Protein AF-A0A7Y7TIF6-F1 (afdb_monomer_lite)

Structure (mmCIF, N/CA/C/O backbone):
data_AF-A0A7Y7TIF6-F1
#
_entry.id   AF-A0A7Y7TIF6-F1
#
loop_
_atom_site.group_PDB
_atom_site.id
_atom_site.type_symbol
_atom_site.label_atom_id
_atom_site.label_alt_id
_atom_site.label_comp_id
_atom_site.label_asym_id
_atom_site.label_entity_id
_atom_site.label_seq_id
_atom_site.pdbx_PDB_ins_code
_atom_site.Cartn_x
_atom_site.Cartn_y
_atom_site.Cartn_z
_atom_site.occupancy
_atom_site.B_iso_or_equiv
_atom_site.auth_seq_id
_atom_site.auth_comp_id
_atom_site.auth_asym_id
_atom_site.auth_atom_id
_atom_site.pdbx_PDB_model_num
ATOM 1 N N . LEU A 1 1 ? -10.649 10.849 3.003 1.00 52.53 1 LEU A N 1
ATOM 2 C CA . LEU A 1 1 ? -10.130 10.771 4.401 1.00 52.53 1 LEU A CA 1
ATOM 3 C C . LEU A 1 1 ? -11.161 10.120 5.312 1.00 52.53 1 LEU A C 1
ATOM 5 O O . LEU A 1 1 ? -11.947 10.787 5.981 1.00 52.53 1 LEU A O 1
ATOM 9 N N . LEU A 1 2 ? -11.157 8.791 5.294 1.00 62.00 2 LEU A N 1
ATOM 10 C CA . LEU A 1 2 ? -11.970 7.952 6.162 1.00 62.00 2 LEU A CA 1
ATOM 11 C C . LEU A 1 2 ? -11.714 8.285 7.636 1.00 62.00 2 LEU A C 1
ATOM 13 O O . LEU A 1 2 ? -10.565 8.346 8.064 1.00 62.00 2 LEU A O 1
ATOM 17 N N . GLY A 1 3 ? -12.771 8.400 8.439 1.00 83.50 3 GLY A N 1
ATOM 18 C CA . GLY A 1 3 ? -12.673 8.399 9.906 1.00 83.50 3 GLY A CA 1
ATOM 19 C C . GLY A 1 3 ? -12.322 7.018 10.482 1.00 83.50 3 GLY A C 1
ATOM 20 O O . GLY A 1 3 ? -12.812 6.656 11.547 1.00 83.50 3 GLY A O 1
ATOM 21 N N . VAL A 1 4 ? -11.556 6.211 9.742 1.00 91.38 4 VAL A N 1
ATOM 22 C CA . VAL A 1 4 ? -11.208 4.827 10.064 1.00 91.38 4 VAL A CA 1
ATOM 23 C C . VAL A 1 4 ? -9.723 4.763 10.389 1.00 91.38 4 VAL A C 1
ATOM 25 O O . VAL A 1 4 ? -8.889 5.119 9.560 1.00 91.38 4 VAL A O 1
ATOM 28 N N . ASP A 1 5 ? -9.390 4.255 11.572 1.00 95.06 5 ASP A N 1
ATOM 29 C CA . ASP A 1 5 ? -8.000 4.018 11.955 1.00 95.06 5 ASP A CA 1
ATOM 30 C C . ASP A 1 5 ? -7.416 2.854 11.149 1.00 95.06 5 ASP A C 1
ATOM 32 O O . ASP A 1 5 ? -7.937 1.737 11.190 1.00 95.06 5 ASP A O 1
ATOM 36 N N . VAL A 1 6 ? -6.313 3.098 10.443 1.00 96.25 6 VAL A N 1
ATOM 37 C CA . VAL A 1 6 ? -5.642 2.103 9.596 1.00 96.25 6 VAL A CA 1
ATOM 38 C C . VAL A 1 6 ? -4.277 1.759 10.185 1.00 96.25 6 VAL A C 1
ATOM 40 O O . VAL A 1 6 ? -3.453 2.639 10.428 1.00 96.25 6 VAL A O 1
ATOM 43 N N . CYS A 1 7 ? -4.001 0.466 10.359 1.00 97.81 7 CYS A N 1
ATOM 44 C CA . CYS A 1 7 ? -2.654 -0.023 10.638 1.00 97.81 7 CYS A CA 1
ATOM 45 C C . CYS A 1 7 ? -2.007 -0.474 9.332 1.00 97.81 7 CYS A C 1
ATOM 47 O O . CYS A 1 7 ? -2.565 -1.314 8.626 1.00 97.81 7 CYS A O 1
ATOM 49 N N . ALA A 1 8 ? -0.825 0.055 9.016 1.00 97.50 8 ALA A N 1
ATOM 50 C CA . ALA A 1 8 ? -0.174 -0.233 7.747 1.00 97.50 8 ALA A CA 1
ATOM 51 C C . ALA A 1 8 ? 1.351 -0.274 7.831 1.00 97.50 8 ALA A C 1
ATOM 53 O O . ALA A 1 8 ? 1.977 0.338 8.698 1.00 97.50 8 ALA A O 1
ATOM 54 N N . LYS A 1 9 ? 1.952 -0.957 6.857 1.00 98.31 9 LYS A N 1
ATOM 55 C CA . LYS A 1 9 ? 3.389 -0.957 6.621 1.00 98.31 9 LYS A CA 1
ATOM 56 C C . LYS A 1 9 ? 3.688 -0.820 5.134 1.00 98.31 9 LYS A C 1
ATOM 58 O O . LYS A 1 9 ? 3.117 -1.507 4.291 1.00 98.31 9 LYS A O 1
ATOM 63 N N . THR A 1 10 ? 4.645 0.049 4.835 1.00 98.06 10 THR A N 1
ATOM 64 C CA . THR A 1 10 ? 5.229 0.195 3.502 1.00 98.06 10 THR A CA 1
ATOM 65 C C . THR A 1 10 ? 6.498 -0.635 3.358 1.00 98.06 10 THR A C 1
ATOM 67 O O . THR A 1 10 ? 7.196 -0.915 4.339 1.00 98.06 10 THR A O 1
ATOM 70 N N . GLY A 1 11 ? 6.851 -0.961 2.124 1.00 96.81 11 GLY A N 1
ATOM 71 C CA . GLY A 1 11 ? 8.205 -1.366 1.782 1.00 96.81 11 GLY A CA 1
ATOM 72 C C . GLY A 1 11 ? 8.465 -1.246 0.289 1.00 96.81 11 GLY A C 1
ATOM 73 O O . GLY A 1 11 ? 7.567 -0.925 -0.494 1.00 96.81 11 GLY A O 1
ATOM 74 N N . SER A 1 12 ? 9.722 -1.451 -0.076 1.00 96.19 12 SER A N 1
ATOM 75 C CA . SER A 1 12 ? 10.191 -1.341 -1.447 1.00 96.19 12 SER A CA 1
ATOM 76 C C . SER A 1 12 ? 11.393 -2.240 -1.677 1.00 96.19 12 SER A C 1
ATOM 78 O O . SER A 1 12 ? 12.190 -2.466 -0.765 1.00 96.19 12 SER A O 1
ATOM 80 N N . ILE A 1 13 ? 11.527 -2.709 -2.910 1.00 96.50 13 ILE A N 1
ATOM 81 C CA . ILE A 1 13 ? 12.732 -3.356 -3.421 1.00 96.50 13 ILE A CA 1
ATOM 82 C C . ILE A 1 13 ? 12.858 -3.008 -4.900 1.00 96.50 13 ILE A C 1
ATOM 84 O O . ILE A 1 13 ? 11.848 -2.818 -5.577 1.00 96.50 13 ILE A O 1
ATOM 88 N N 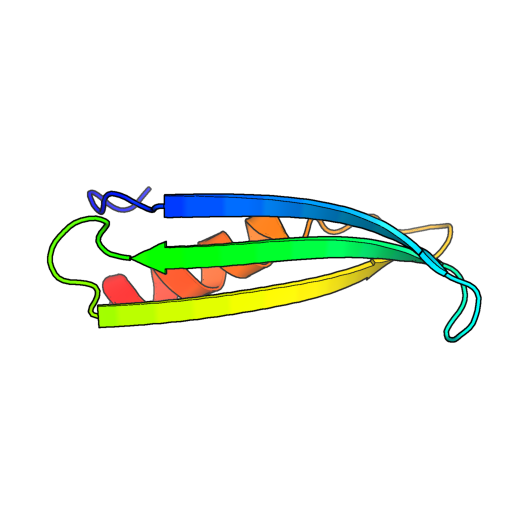. ASP A 1 14 ? 14.077 -2.974 -5.413 1.00 95.38 14 ASP A N 1
ATOM 89 C CA . ASP A 1 14 ? 14.287 -3.046 -6.852 1.00 95.38 14 ASP A CA 1
ATOM 90 C C . ASP A 1 14 ? 14.379 -4.517 -7.254 1.00 95.38 14 ASP A C 1
ATOM 92 O O . ASP A 1 14 ? 15.104 -5.300 -6.638 1.00 95.38 14 ASP A O 1
ATOM 96 N N . GLY A 1 15 ? 13.609 -4.901 -8.266 1.00 94.19 15 GLY A N 1
ATOM 97 C CA . GLY A 1 15 ? 13.576 -6.265 -8.779 1.00 94.19 15 GLY A CA 1
ATOM 98 C C . GLY A 1 15 ? 13.908 -6.308 -10.260 1.00 94.19 15 GLY A C 1
ATOM 99 O O . GLY A 1 15 ? 13.920 -5.290 -10.957 1.00 94.19 15 GLY A O 1
ATOM 100 N N . THR A 1 16 ? 14.206 -7.512 -1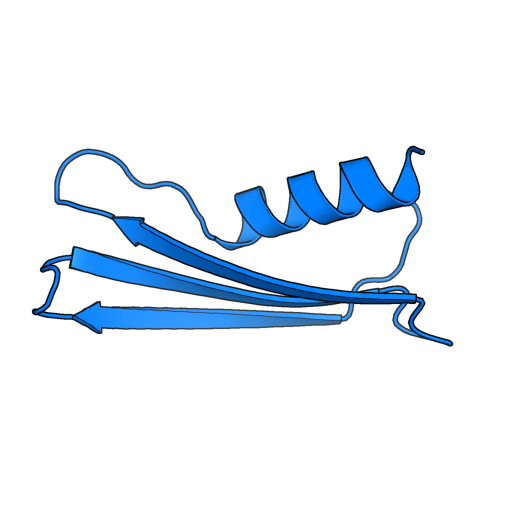0.733 1.00 95.75 16 THR A N 1
ATOM 101 C CA . THR A 1 16 ? 14.659 -7.764 -12.104 1.00 95.75 16 THR A CA 1
ATOM 102 C C . THR A 1 16 ? 13.657 -8.565 -12.934 1.00 95.75 16 THR A C 1
ATOM 104 O O . THR A 1 16 ? 13.854 -8.668 -14.140 1.00 95.75 16 THR A O 1
ATOM 107 N N . ASP A 1 17 ? 12.577 -9.079 -12.333 1.00 92.38 17 ASP A N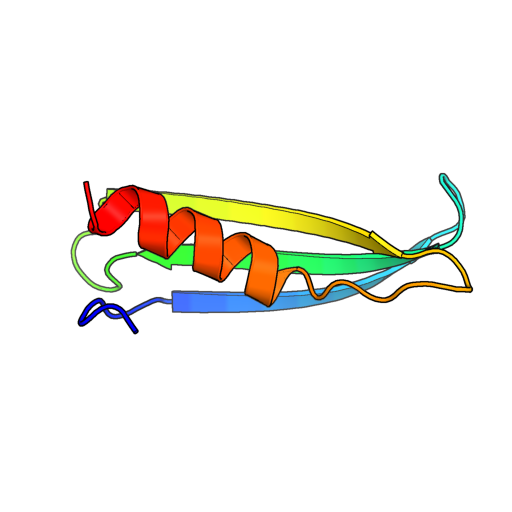 1
ATOM 108 C CA . ASP A 1 17 ? 11.558 -9.880 -13.023 1.00 92.38 17 ASP A CA 1
ATOM 109 C C . ASP A 1 17 ? 10.140 -9.664 -12.433 1.00 92.38 17 ASP A C 1
ATOM 111 O O . ASP A 1 17 ? 9.811 -10.218 -11.378 1.00 92.38 17 ASP A O 1
ATOM 115 N N . PRO A 1 18 ? 9.297 -8.809 -13.049 1.00 92.56 18 PRO A N 1
ATOM 116 C CA . PRO A 1 18 ? 9.648 -7.871 -14.115 1.00 92.56 18 PRO A CA 1
ATOM 117 C C . PRO A 1 18 ? 10.541 -6.740 -13.586 1.00 92.56 18 PRO A C 1
ATOM 119 O O . PRO A 1 18 ? 10.324 -6.227 -12.493 1.00 92.56 18 PRO A O 1
ATOM 122 N N . GLN A 1 19 ? 11.523 -6.295 -14.372 1.00 94.62 19 GLN A N 1
ATOM 123 C CA . GLN A 1 19 ? 12.425 -5.225 -13.938 1.00 94.62 19 GLN A CA 1
ATOM 124 C C . GLN A 1 19 ? 11.665 -3.974 -13.472 1.00 94.62 19 GLN A C 1
ATOM 126 O O . GLN A 1 19 ? 10.732 -3.548 -14.141 1.00 94.62 19 GLN A O 1
ATOM 131 N N . GLY A 1 20 ? 12.065 -3.361 -12.357 1.00 94.69 20 GLY A N 1
ATOM 132 C CA . GLY A 1 20 ? 11.471 -2.104 -11.896 1.00 94.69 20 GLY A CA 1
ATOM 133 C C . GLY A 1 20 ? 11.644 -1.848 -10.404 1.00 94.69 20 GLY A C 1
ATOM 134 O O . GLY A 1 20 ? 12.212 -2.664 -9.681 1.00 94.69 20 GLY A O 1
ATOM 135 N N . HIS A 1 21 ? 11.118 -0.710 -9.949 1.00 95.50 21 HIS A N 1
ATOM 136 C CA . HIS A 1 21 ? 11.036 -0.366 -8.533 1.00 95.50 21 HIS A CA 1
ATOM 137 C C . HIS A 1 21 ? 9.691 -0.822 -7.975 1.00 95.50 21 HIS A C 1
ATOM 139 O O . HIS A 1 21 ? 8.630 -0.270 -8.297 1.00 95.50 21 HIS A O 1
ATOM 145 N N . TYR A 1 22 ? 9.734 -1.805 -7.094 1.00 96.19 22 TYR A N 1
ATOM 146 C CA . TYR A 1 22 ? 8.570 -2.375 -6.452 1.00 96.19 22 TYR A CA 1
ATOM 147 C C . TYR A 1 22 ? 8.283 -1.560 -5.201 1.00 96.19 22 TYR A C 1
ATOM 149 O O . TYR A 1 22 ? 9.171 -1.218 -4.421 1.00 96.19 22 TYR A O 1
ATOM 157 N N . SER A 1 23 ? 7.015 -1.255 -4.993 1.00 96.94 23 SER A N 1
ATOM 158 C CA . SER A 1 23 ? 6.530 -0.674 -3.752 1.00 96.94 23 SER A CA 1
ATOM 159 C C . SER A 1 23 ? 5.327 -1.464 -3.287 1.00 96.94 23 SER A C 1
ATOM 161 O O . SER A 1 23 ? 4.478 -1.845 -4.094 1.00 96.94 23 SER A O 1
ATOM 163 N N . TRP A 1 24 ? 5.233 -1.693 -1.985 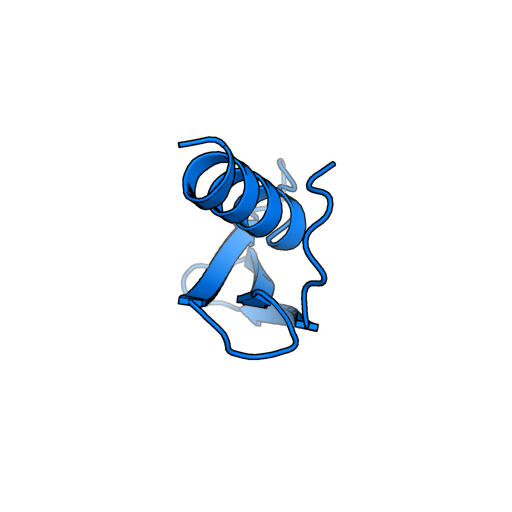1.00 97.12 24 TRP A N 1
ATOM 164 C CA . TRP A 1 24 ? 4.099 -2.373 -1.381 1.00 97.12 24 TRP A CA 1
ATOM 165 C C . TRP A 1 24 ? 3.574 -1.624 -0.174 1.00 97.12 24 TRP A C 1
ATOM 167 O O . TRP A 1 24 ? 4.308 -0.925 0.527 1.00 97.12 24 TRP A O 1
ATOM 177 N N . PHE A 1 25 ? 2.274 -1.769 0.020 1.00 98.31 25 PHE A N 1
ATOM 178 C CA . PHE A 1 25 ? 1.527 -1.252 1.146 1.00 98.31 25 PHE A CA 1
ATOM 179 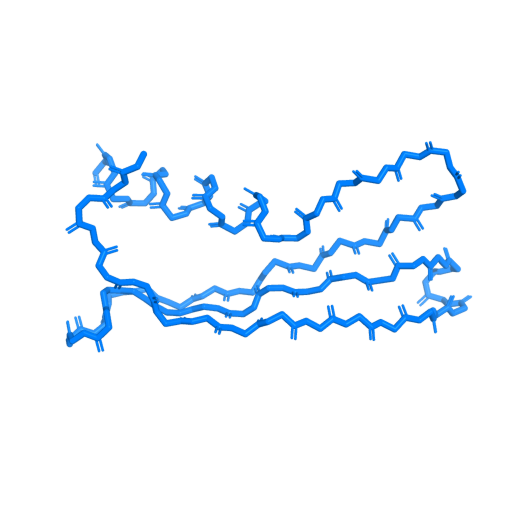C C . PHE A 1 25 ? 0.637 -2.380 1.644 1.00 98.31 25 PHE A C 1
ATOM 181 O O . PHE A 1 25 ? -0.295 -2.786 0.954 1.00 98.31 25 PHE A O 1
ATOM 188 N N . ALA A 1 26 ? 0.973 -2.915 2.811 1.00 98.56 26 ALA A N 1
ATOM 189 C CA . ALA A 1 26 ? 0.156 -3.889 3.511 1.00 98.56 26 ALA A CA 1
ATOM 190 C C . ALA A 1 26 ? -0.588 -3.163 4.627 1.00 98.56 26 ALA A C 1
ATOM 192 O O . ALA A 1 26 ? 0.035 -2.419 5.388 1.00 98.56 26 ALA A O 1
ATOM 193 N N . ALA A 1 27 ? -1.895 -3.369 4.728 1.00 98.25 27 ALA A N 1
ATOM 194 C CA . ALA A 1 27 ? -2.716 -2.705 5.725 1.00 98.25 27 ALA A CA 1
ATOM 195 C C . ALA A 1 27 ? -3.875 -3.578 6.186 1.00 98.25 27 ALA A C 1
ATOM 197 O O . ALA A 1 27 ? -4.348 -4.449 5.457 1.00 98.25 27 ALA A O 1
ATOM 198 N N . PHE A 1 28 ? -4.361 -3.293 7.387 1.00 98.25 28 PHE A N 1
ATOM 199 C CA . PHE A 1 28 ? -5.660 -3.752 7.851 1.00 98.25 28 PHE A CA 1
ATOM 200 C C . PHE A 1 28 ? -6.411 -2.610 8.525 1.00 98.25 28 PHE A C 1
ATOM 202 O O . PHE A 1 28 ? -5.812 -1.687 9.088 1.00 98.25 28 PHE A O 1
ATOM 209 N N . ALA A 1 29 ? -7.735 -2.677 8.444 1.00 97.31 29 ALA A N 1
ATOM 210 C CA . ALA A 1 29 ? -8.612 -1.645 8.962 1.00 97.31 29 ALA A CA 1
ATOM 211 C C . ALA A 1 29 ? -9.997 -2.206 9.349 1.00 97.31 29 ALA A C 1
ATOM 213 O O . ALA A 1 29 ? -10.487 -3.149 8.714 1.00 97.31 29 ALA A O 1
ATOM 214 N N . PRO A 1 30 ? -10.669 -1.621 10.357 1.00 96.62 30 PRO A N 1
ATOM 215 C CA . PRO A 1 30 ? -10.115 -0.668 11.320 1.00 96.62 30 PRO A CA 1
ATOM 216 C C . PRO A 1 30 ? -9.022 -1.305 12.200 1.00 96.62 30 PRO A C 1
ATOM 218 O O . PRO A 1 30 ? -8.958 -2.527 12.325 1.00 96.62 30 PRO A O 1
ATOM 221 N N . ALA A 1 31 ? -8.175 -0.492 12.833 1.00 96.50 31 ALA A N 1
ATOM 222 C CA . ALA A 1 31 ? -7.102 -0.958 13.718 1.00 96.50 31 ALA A CA 1
ATOM 223 C C . ALA A 1 31 ? -7.626 -1.824 14.880 1.00 96.50 31 ALA A C 1
ATOM 225 O O . ALA A 1 31 ? -6.975 -2.775 15.315 1.00 96.50 31 ALA A O 1
ATOM 226 N N . LYS A 1 32 ? -8.835 -1.513 15.363 1.00 96.25 32 LYS A N 1
ATOM 227 C CA . LYS A 1 32 ? -9.565 -2.290 16.367 1.00 96.25 32 LYS A CA 1
ATOM 228 C C . LYS A 1 32 ? -10.733 -3.021 15.706 1.00 96.25 32 LYS A C 1
ATOM 230 O O . LYS A 1 32 ? -11.554 -2.391 15.051 1.00 96.25 32 LYS A O 1
ATOM 235 N N . ASN A 1 33 ? -10.834 -4.330 15.946 1.00 96.88 33 ASN A N 1
ATOM 236 C CA . ASN A 1 33 ? -11.799 -5.231 15.300 1.00 96.88 33 ASN A CA 1
ATOM 237 C C . ASN A 1 33 ? -11.751 -5.151 13.751 1.00 96.88 33 ASN A C 1
ATOM 239 O O . ASN A 1 33 ? -12.695 -4.646 13.135 1.00 96.88 33 ASN A O 1
ATOM 243 N N . PRO A 1 34 ? -10.642 -5.598 13.123 1.00 97.69 34 PRO A N 1
ATOM 244 C CA . PRO A 1 34 ? -10.419 -5.439 11.686 1.00 97.69 34 PRO A CA 1
ATOM 245 C C . PRO A 1 34 ? -11.505 -6.104 10.838 1.00 97.69 34 PRO A C 1
ATOM 247 O O . PRO A 1 34 ? -11.933 -7.219 11.128 1.00 97.69 34 PRO A O 1
ATOM 250 N N . ARG A 1 35 ? -11.919 -5.427 9.762 1.00 97.19 35 ARG A N 1
ATOM 251 C CA . ARG A 1 35 ? -12.924 -5.919 8.802 1.00 97.19 35 ARG A CA 1
ATOM 252 C C . ARG A 1 35 ? -12.323 -6.297 7.452 1.00 97.19 35 ARG A C 1
ATOM 254 O O . ARG A 1 35 ? -12.877 -7.141 6.758 1.00 97.19 35 ARG A O 1
ATOM 261 N N . ILE A 1 36 ? -11.197 -5.682 7.095 1.00 97.81 36 ILE A N 1
ATOM 262 C CA . ILE A 1 36 ? -10.460 -5.951 5.862 1.00 97.81 36 ILE A CA 1
ATOM 263 C C . ILE A 1 36 ? -8.955 -5.905 6.121 1.00 97.81 36 ILE A C 1
ATOM 265 O O . ILE A 1 36 ? -8.468 -5.103 6.922 1.00 97.81 36 ILE A O 1
ATOM 269 N N . ALA A 1 37 ? -8.225 -6.759 5.410 1.00 98.31 37 ALA A N 1
ATOM 270 C CA . ALA A 1 37 ? -6.788 -6.659 5.220 1.00 98.31 37 ALA A CA 1
ATOM 271 C C . ALA A 1 37 ? -6.496 -6.666 3.717 1.00 98.31 37 ALA A C 1
ATOM 273 O O . ALA A 1 37 ? -7.153 -7.384 2.963 1.00 98.31 37 ALA A O 1
ATOM 274 N N . LEU A 1 38 ? -5.524 -5.869 3.282 1.00 97.88 38 LEU A N 1
ATOM 275 C CA . LEU A 1 38 ? -5.128 -5.777 1.882 1.00 97.88 38 LEU A CA 1
ATOM 276 C C . LEU A 1 38 ? -3.620 -5.621 1.733 1.00 97.88 38 LEU A C 1
ATOM 278 O O . LEU A 1 38 ? -2.927 -5.135 2.631 1.00 97.88 38 LEU A O 1
ATOM 282 N N . VAL A 1 39 ? -3.132 -5.983 0.549 1.00 98.31 39 VAL A N 1
ATOM 283 C CA . VAL A 1 39 ? -1.788 -5.646 0.085 1.00 98.31 39 VAL A CA 1
ATOM 284 C C . VAL A 1 39 ? -1.897 -5.063 -1.317 1.00 98.31 39 VAL A C 1
ATOM 286 O O . VAL A 1 39 ? -2.407 -5.717 -2.222 1.00 98.31 39 VAL A O 1
ATOM 289 N N . ALA A 1 40 ? -1.392 -3.847 -1.504 1.00 98.06 40 ALA A N 1
ATOM 290 C CA . ALA A 1 40 ? -1.201 -3.250 -2.819 1.00 98.06 40 ALA A CA 1
ATOM 291 C C . ALA A 1 40 ? 0.273 -3.374 -3.212 1.00 98.06 40 ALA A C 1
ATOM 293 O O . ALA A 1 40 ? 1.136 -2.847 -2.510 1.00 98.06 40 ALA A O 1
ATOM 294 N N . LEU A 1 41 ? 0.560 -4.055 -4.324 1.00 96.88 41 LEU A N 1
ATOM 295 C CA . LEU A 1 41 ? 1.892 -4.165 -4.922 1.00 96.88 41 LEU A CA 1
ATOM 296 C C . LEU A 1 41 ? 1.907 -3.407 -6.248 1.00 96.88 41 LEU A C 1
ATOM 298 O O . LEU A 1 41 ? 1.103 -3.683 -7.133 1.00 96.88 41 LEU A O 1
ATOM 302 N N . VAL A 1 42 ? 2.839 -2.469 -6.389 1.00 96.38 42 VAL A N 1
ATOM 303 C CA . VAL A 1 42 ? 3.024 -1.690 -7.615 1.00 96.38 42 VAL A CA 1
ATOM 304 C C . VAL A 1 42 ? 4.471 -1.803 -8.060 1.00 96.38 42 VAL A C 1
ATOM 306 O O . VAL A 1 42 ? 5.377 -1.502 -7.283 1.00 96.38 42 VAL A O 1
ATOM 309 N N . ILE A 1 43 ? 4.676 -2.192 -9.317 1.00 95.75 43 ILE A N 1
ATOM 310 C CA . ILE A 1 43 ? 5.990 -2.256 -9.960 1.00 95.75 43 ILE A CA 1
ATOM 311 C C . ILE A 1 43 ? 6.085 -1.087 -10.938 1.00 95.75 43 ILE A C 1
ATOM 313 O O . ILE A 1 43 ? 5.394 -1.056 -11.956 1.00 95.75 43 ILE A O 1
ATOM 317 N N . ASN A 1 44 ? 6.918 -0.103 -10.612 1.00 94.50 44 ASN A N 1
ATOM 318 C CA . ASN A 1 44 ? 7.118 1.078 -11.442 1.00 94.50 44 ASN A CA 1
ATOM 319 C C . ASN A 1 44 ? 8.344 0.905 -12.347 1.00 94.50 44 ASN A C 1
ATOM 321 O O . ASN A 1 44 ? 9.445 0.623 -11.874 1.00 94.50 44 ASN A O 1
ATOM 325 N N . GLN A 1 45 ? 8.154 1.140 -13.645 1.00 88.38 45 GLN A N 1
ATOM 326 C CA . GLN A 1 45 ? 9.236 1.293 -14.623 1.00 88.38 45 GLN A CA 1
ATOM 327 C C . GLN A 1 45 ? 9.804 2.727 -14.588 1.00 88.38 45 GLN A C 1
ATOM 329 O O . GLN A 1 45 ? 9.319 3.589 -13.859 1.00 88.38 45 GLN A O 1
ATOM 334 N N . ALA A 1 46 ? 10.804 3.029 -15.419 1.00 80.81 46 ALA A N 1
ATOM 335 C CA . ALA A 1 46 ? 11.557 4.290 -15.365 1.00 80.81 46 ALA A CA 1
ATOM 336 C C . ALA A 1 46 ? 10.738 5.597 -15.510 1.00 80.81 46 ALA A C 1
ATOM 338 O O . ALA A 1 46 ? 11.223 6.656 -15.118 1.00 80.81 46 ALA A O 1
ATOM 339 N N . ARG A 1 47 ? 9.530 5.563 -16.092 1.00 79.00 47 ARG A N 1
ATOM 340 C CA . ARG A 1 47 ? 8.783 6.783 -16.466 1.00 79.00 47 ARG A CA 1
ATOM 341 C C . ARG A 1 47 ? 7.735 7.240 -15.451 1.00 79.00 47 ARG A C 1
ATOM 343 O O . ARG A 1 47 ? 7.648 8.432 -15.183 1.00 79.00 47 ARG A O 1
ATOM 350 N N . TRP A 1 48 ? 6.937 6.326 -14.909 1.00 74.44 48 TRP A N 1
ATOM 351 C CA . TRP A 1 48 ? 5.774 6.658 -14.078 1.00 74.44 48 TRP A CA 1
ATOM 352 C C . TRP A 1 48 ? 5.928 6.044 -12.691 1.00 74.44 48 TRP A C 1
ATOM 354 O O . TRP A 1 48 ? 6.397 4.916 -12.576 1.00 74.44 48 TRP A O 1
ATOM 364 N N . LYS A 1 49 ? 5.548 6.789 -11.646 1.00 83.75 49 LYS A N 1
ATOM 365 C CA . LYS A 1 49 ? 5.666 6.356 -10.247 1.00 83.75 49 LYS A CA 1
ATOM 366 C C . LYS A 1 49 ? 4.323 6.474 -9.536 1.00 83.75 49 LYS A C 1
ATOM 368 O O . LYS A 1 49 ? 3.971 7.547 -9.057 1.00 83.75 49 LYS A O 1
ATOM 373 N N . ILE A 1 50 ? 3.594 5.368 -9.452 1.00 92.56 50 ILE A N 1
ATOM 374 C CA . ILE A 1 50 ? 2.409 5.238 -8.598 1.00 92.56 50 ILE A CA 1
ATOM 375 C C . ILE A 1 50 ? 2.868 4.690 -7.244 1.00 92.56 50 ILE A C 1
ATOM 377 O O . ILE A 1 50 ? 3.605 3.702 -7.196 1.00 92.56 50 ILE A O 1
ATOM 381 N N . LYS A 1 51 ? 2.460 5.312 -6.131 1.00 94.06 51 LYS A N 1
ATOM 382 C CA . LYS A 1 51 ? 2.752 4.768 -4.798 1.00 94.06 51 LYS A CA 1
ATOM 383 C C . LYS A 1 51 ? 1.731 3.693 -4.447 1.00 94.06 51 LYS A C 1
ATOM 385 O O . LYS A 1 51 ? 0.529 3.947 -4.479 1.00 94.06 51 LYS A O 1
ATOM 390 N N . SER A 1 52 ? 2.205 2.532 -4.012 1.00 96.69 52 SER A N 1
ATOM 391 C CA . SER A 1 52 ? 1.351 1.459 -3.488 1.00 96.69 52 SER A CA 1
ATOM 392 C C . SER A 1 52 ? 0.417 1.910 -2.362 1.00 96.69 52 SER A C 1
ATOM 394 O O . SER A 1 52 ? -0.716 1.445 -2.292 1.00 96.69 52 SER A O 1
ATOM 396 N N . SER A 1 53 ? 0.844 2.857 -1.519 1.00 96.62 53 SER A N 1
ATOM 397 C CA . SER A 1 53 ? 0.002 3.411 -0.453 1.00 96.62 53 SER A CA 1
ATOM 398 C C . SER A 1 53 ? -1.224 4.157 -0.979 1.00 96.62 53 SER A C 1
ATOM 400 O O . SER A 1 53 ? -2.268 4.076 -0.353 1.00 96.62 53 SER A O 1
ATOM 402 N N . GLN A 1 54 ? -1.126 4.833 -2.131 1.00 95.62 54 GLN A N 1
ATOM 403 C CA . GLN A 1 54 ? -2.268 5.530 -2.741 1.00 95.62 54 GLN A CA 1
ATOM 404 C C . GLN A 1 54 ? -3.277 4.534 -3.319 1.00 95.62 54 GLN A C 1
ATOM 406 O O . GLN A 1 54 ? -4.479 4.717 -3.177 1.00 95.62 54 GLN A O 1
ATOM 411 N N . VAL A 1 55 ? -2.791 3.448 -3.930 1.00 97.00 55 VAL A N 1
ATOM 412 C CA . VAL A 1 55 ? -3.659 2.357 -4.405 1.00 97.00 55 VAL A CA 1
ATOM 413 C C . VAL A 1 55 ? -4.380 1.699 -3.226 1.00 97.00 55 VAL A C 1
ATOM 415 O O . VAL A 1 55 ? -5.582 1.463 -3.288 1.00 97.00 55 VAL A O 1
ATOM 418 N N . GLY A 1 56 ? -3.654 1.433 -2.135 1.00 96.81 56 GLY A N 1
ATOM 419 C CA . GLY A 1 56 ? -4.234 0.886 -0.911 1.00 96.81 56 GLY A CA 1
ATOM 420 C C . GLY A 1 56 ? -5.248 1.823 -0.254 1.00 96.81 56 GLY A C 1
ATOM 421 O O . GLY A 1 56 ? -6.290 1.358 0.192 1.00 96.81 56 GLY A O 1
ATOM 422 N N . GLU A 1 57 ? -4.976 3.128 -0.227 1.00 95.06 57 GLU A N 1
ATOM 423 C CA . GLU A 1 57 ? -5.907 4.148 0.265 1.00 95.06 57 GLU A CA 1
ATOM 424 C C . GLU A 1 57 ? -7.210 4.148 -0.536 1.00 95.06 57 GLU A C 1
ATOM 426 O O . GLU A 1 57 ? -8.265 4.001 0.066 1.00 95.06 57 GLU A O 1
ATOM 431 N N . GLN A 1 58 ? -7.149 4.192 -1.872 1.00 95.50 58 GLN A N 1
ATOM 432 C CA . GLN A 1 58 ? -8.356 4.157 -2.709 1.00 95.50 58 GLN A CA 1
ATOM 433 C C . GLN A 1 58 ? -9.182 2.884 -2.505 1.00 95.50 58 GLN A C 1
ATOM 435 O O . G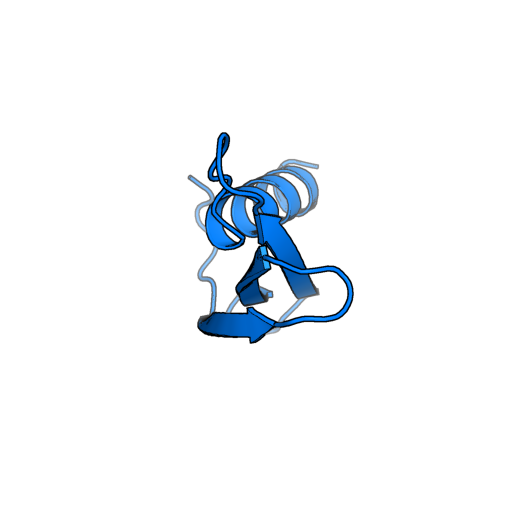LN A 1 58 ? -10.407 2.937 -2.485 1.00 95.50 58 GLN A O 1
ATOM 440 N N . ALA A 1 59 ? -8.523 1.737 -2.320 1.00 96.12 59 ALA A N 1
ATOM 441 C CA . ALA A 1 59 ? -9.217 0.487 -2.026 1.00 96.12 59 ALA A CA 1
ATOM 442 C C . ALA A 1 59 ? -9.910 0.510 -0.652 1.00 96.12 59 ALA A C 1
ATOM 444 O O . ALA A 1 59 ? -11.010 -0.021 -0.514 1.00 96.12 59 ALA A O 1
ATOM 445 N N . LEU A 1 60 ? -9.282 1.115 0.364 1.00 95.94 60 LEU A N 1
ATOM 446 C CA . LEU A 1 60 ? -9.901 1.289 1.680 1.00 95.94 60 LEU A CA 1
ATOM 447 C C . LEU A 1 60 ? -11.060 2.282 1.615 1.00 95.94 60 LEU A C 1
ATOM 449 O O . LEU A 1 60 ? -12.098 2.004 2.209 1.00 95.94 60 LEU A O 1
ATOM 453 N N . GLU A 1 61 ? -10.895 3.405 0.909 1.00 94.62 61 GLU A N 1
ATOM 454 C CA . GLU A 1 61 ? -11.957 4.394 0.686 1.00 94.62 61 GLU A CA 1
ATOM 455 C C . GLU A 1 61 ? -13.171 3.724 0.047 1.00 94.62 61 GLU A C 1
ATOM 457 O O . GLU A 1 61 ? -14.235 3.726 0.652 1.00 94.62 61 GLU A O 1
ATOM 462 N N . GLU A 1 62 ? -12.994 3.004 -1.060 1.00 95.19 62 GLU A N 1
ATOM 463 C CA . GLU A 1 62 ? -14.092 2.287 -1.718 1.00 95.19 62 GLU A CA 1
ATOM 464 C C . GLU A 1 62 ? -14.757 1.235 -0.809 1.00 95.19 62 GLU A C 1
ATOM 466 O O . GLU A 1 62 ? -15.979 1.102 -0.810 1.00 95.19 62 GLU A O 1
ATOM 471 N N . PHE A 1 63 ? -13.981 0.491 -0.010 1.00 95.69 63 PHE A N 1
ATOM 472 C CA . PHE A 1 63 ? -14.525 -0.536 0.889 1.00 95.69 63 PHE A CA 1
ATOM 473 C C . PHE A 1 63 ? -15.328 0.039 2.067 1.00 95.69 63 PHE A C 1
ATOM 475 O O . PHE A 1 63 ? -16.179 -0.658 2.613 1.00 95.69 63 PHE A O 1
ATOM 482 N N . PHE A 1 64 ? -15.028 1.264 2.511 1.00 93.56 64 PHE A N 1
ATOM 483 C CA . PHE A 1 64 ? -15.667 1.879 3.680 1.00 93.56 64 PHE A CA 1
ATOM 484 C C . PHE A 1 64 ? -16.647 3.011 3.348 1.00 93.56 64 PHE A C 1
ATOM 486 O O . PHE A 1 64 ? -17.453 3.359 4.211 1.00 93.56 64 PHE A O 1
ATOM 493 N N . GLU A 1 65 ? -16.586 3.592 2.148 1.00 86.50 65 GLU A N 1
ATOM 494 C CA . GLU A 1 65 ? -17.588 4.538 1.636 1.00 86.50 65 GLU A CA 1
ATOM 495 C C . GLU A 1 65 ? -18.858 3.833 1.131 1.00 86.50 65 GLU A C 1
ATOM 497 O O . GLU A 1 65 ? -19.900 4.481 0.999 1.00 86.50 65 GLU A O 1
ATOM 502 N N . ARG A 1 66 ? -18.794 2.516 0.892 1.00 58.47 66 ARG A N 1
ATOM 503 C CA . ARG A 1 66 ? -19.931 1.656 0.535 1.00 58.47 66 ARG A CA 1
ATOM 504 C C . ARG A 1 66 ? -20.343 0.697 1.647 1.00 58.47 66 ARG A C 1
ATOM 506 O O . ARG A 1 66 ? -19.462 0.156 2.349 1.00 58.47 66 ARG A O 1
#

pLDDT: mean 92.96, std 9.08, range [52.53, 98.56]

Secondary structure (DSSP, 8-state):
--S---EEEEEEEEEETTEEEEEEEEEEESSSS--EEEEEEEEE-SS----HHHHHHHHHHHHHH-

Sequence (66 aa):
LLGVDVCAKTGSIDGTDPQGHYSWFAAFAPAKNPRIALVALVINQARWKIKSSQVGEQALEEFFER

Foldseek 3Di:
DDPKDKDKDKDWDQDVVVGAIKIKIWIFIRPPPTDDTDMFIDGDDPPDDDHSVVVVVVVVCVVPVD

Radius of gyration: 13.17 Å; chains: 1; bounding box: 35×21×33 Å